Protein AF-A0A7X9EDV8-F1 (afdb_monomer_lite)

Sequence (113 aa):
MTFDELKSECIKRKLAFSDDVDIEQLIMLLKDDDNKPPDWGKIYSRVLYHTGMHYEEIARRTIPQIMAILDGAGENISIKLGLPTGDSQSPTTANEPPKVSQFAAMANMFSGI

Structure (mmCIF, N/CA/C/O backbone):
data_AF-A0A7X9EDV8-F1
#
_entry.id   AF-A0A7X9EDV8-F1
#
loop_
_atom_site.group_PDB
_atom_site.id
_atom_site.type_symbol
_atom_site.label_atom_id
_atom_site.label_alt_id
_atom_site.label_comp_id
_atom_site.label_asym_id
_atom_site.label_entity_id
_atom_site.label_seq_id
_atom_site.pdbx_PDB_ins_code
_atom_site.Cartn_x
_atom_site.Cartn_y
_atom_site.Cartn_z
_atom_site.occupancy
_atom_site.B_iso_or_equiv
_atom_site.auth_seq_id
_atom_site.auth_comp_id
_atom_site.auth_asym_id
_atom_site.auth_atom_id
_atom_site.pdbx_PDB_model_num
ATOM 1 N N . MET A 1 1 ? 8.501 11.091 -18.632 1.00 70.81 1 MET A N 1
ATOM 2 C CA . MET A 1 1 ? 9.343 10.014 -18.096 1.00 70.81 1 MET A CA 1
ATOM 3 C C . MET A 1 1 ? 10.162 9.466 -19.251 1.00 70.81 1 MET A C 1
ATOM 5 O O . MET A 1 1 ? 9.565 9.132 -20.268 1.00 70.81 1 MET A O 1
ATOM 9 N N . THR A 1 2 ? 11.486 9.479 -19.167 1.00 90.44 2 THR A N 1
ATOM 10 C CA . THR A 1 2 ? 12.376 8.893 -20.182 1.00 90.44 2 THR A CA 1
ATOM 11 C C . THR A 1 2 ? 12.482 7.375 -19.995 1.00 90.44 2 THR A C 1
ATOM 13 O O . THR A 1 2 ? 12.054 6.833 -18.975 1.00 90.44 2 THR A O 1
ATOM 16 N N . PHE A 1 3 ? 13.050 6.665 -20.973 1.00 90.50 3 PHE A N 1
ATOM 17 C CA . PHE A 1 3 ? 13.278 5.218 -20.868 1.00 90.50 3 PHE A CA 1
ATOM 18 C C . PHE A 1 3 ? 14.169 4.850 -19.669 1.00 90.50 3 PHE A C 1
ATOM 20 O O . PHE A 1 3 ? 13.867 3.907 -18.938 1.00 90.50 3 PHE A O 1
ATOM 27 N N . ASP A 1 4 ? 15.212 5.642 -19.410 1.00 92.00 4 ASP A N 1
ATOM 28 C CA . ASP A 1 4 ? 16.115 5.429 -18.273 1.00 92.00 4 ASP A CA 1
ATOM 29 C C . ASP A 1 4 ? 15.426 5.688 -16.926 1.00 92.00 4 ASP A C 1
ATOM 31 O O . ASP A 1 4 ? 15.662 4.966 -15.953 1.00 92.00 4 ASP A O 1
ATOM 35 N N . GLU A 1 5 ? 14.526 6.675 -16.865 1.00 93.44 5 GLU A N 1
ATOM 36 C CA . GLU A 1 5 ? 13.698 6.930 -15.682 1.00 93.44 5 GLU A CA 1
ATOM 37 C C . GLU A 1 5 ? 12.743 5.759 -15.403 1.00 93.44 5 GLU A C 1
ATOM 39 O O . GLU A 1 5 ? 12.613 5.340 -14.253 1.00 93.44 5 GLU A O 1
ATOM 44 N N . LEU A 1 6 ? 12.131 5.175 -16.441 1.00 92.38 6 LEU A N 1
ATOM 45 C CA . LEU A 1 6 ? 11.252 4.006 -16.307 1.00 92.38 6 LEU A CA 1
ATOM 46 C C . LEU A 1 6 ? 12.009 2.771 -15.799 1.00 92.38 6 LEU A C 1
ATOM 48 O O . LEU A 1 6 ? 11.537 2.095 -14.881 1.00 92.38 6 LEU A O 1
ATOM 52 N N . LYS A 1 7 ? 13.204 2.496 -16.340 1.00 92.94 7 LYS A N 1
ATOM 53 C CA . LYS A 1 7 ? 14.070 1.411 -15.847 1.00 92.94 7 LYS A CA 1
ATOM 54 C C . LYS A 1 7 ? 14.481 1.633 -14.395 1.00 92.94 7 LYS A C 1
ATOM 56 O O . LYS A 1 7 ? 14.393 0.713 -13.583 1.00 92.94 7 LYS A O 1
ATOM 61 N N . SER A 1 8 ? 14.889 2.856 -14.058 1.00 93.50 8 SER A N 1
ATOM 62 C CA . SER A 1 8 ? 15.283 3.222 -12.693 1.00 93.50 8 SER A CA 1
ATOM 63 C C . SER A 1 8 ? 14.143 3.000 -11.696 1.00 93.50 8 SER A C 1
ATOM 65 O O . SER A 1 8 ? 14.362 2.451 -10.615 1.00 93.50 8 SER A O 1
ATOM 67 N N . GLU A 1 9 ? 12.915 3.360 -12.072 1.00 92.19 9 GLU A N 1
ATOM 68 C CA . GLU A 1 9 ? 11.734 3.160 -11.233 1.00 92.19 9 GLU A CA 1
ATOM 69 C C . GLU A 1 9 ? 11.385 1.668 -11.072 1.00 92.19 9 GLU A C 1
ATOM 71 O O . GLU A 1 9 ? 11.100 1.224 -9.957 1.00 92.19 9 GLU A O 1
ATOM 76 N N . CYS A 1 10 ? 11.505 0.859 -12.133 1.00 92.12 10 CYS A N 1
ATOM 77 C CA . CYS A 1 10 ? 11.341 -0.598 -12.046 1.00 92.12 10 CYS A CA 1
ATOM 78 C C . CYS A 1 10 ? 12.365 -1.238 -11.093 1.00 92.12 10 CYS A C 1
ATOM 80 O O . CYS A 1 10 ? 11.999 -2.048 -10.240 1.00 92.12 10 CYS A O 1
ATOM 82 N N . ILE A 1 11 ? 13.638 -0.832 -11.178 1.00 93.69 11 ILE A N 1
ATOM 83 C CA . ILE A 1 11 ? 14.713 -1.320 -10.298 1.00 93.69 11 ILE A CA 1
ATOM 84 C C . ILE A 1 11 ? 14.437 -0.942 -8.840 1.00 93.69 11 ILE A C 1
ATOM 86 O O . ILE A 1 11 ? 14.533 -1.788 -7.950 1.00 93.69 11 ILE A O 1
ATOM 90 N N . LYS A 1 12 ? 14.042 0.311 -8.582 1.00 93.38 12 LYS A N 1
ATOM 91 C CA . LYS A 1 12 ? 13.696 0.798 -7.237 1.00 93.38 12 LYS A CA 1
ATOM 92 C C . LYS A 1 12 ? 12.578 -0.032 -6.597 1.00 93.38 12 LYS A C 1
ATOM 94 O O . LYS A 1 12 ? 12.625 -0.309 -5.399 1.00 93.38 12 LYS A O 1
ATOM 99 N N . ARG A 1 13 ? 11.606 -0.465 -7.403 1.00 89.50 13 ARG A N 1
ATOM 100 C CA . ARG A 1 13 ? 10.480 -1.320 -6.996 1.00 89.50 13 ARG A CA 1
ATOM 101 C C . ARG A 1 13 ? 10.796 -2.821 -7.038 1.00 89.50 13 ARG A C 1
ATOM 103 O O . ARG A 1 13 ? 9.935 -3.629 -6.706 1.00 89.50 13 ARG A O 1
ATOM 110 N N . LYS A 1 14 ? 12.037 -3.197 -7.379 1.00 92.81 14 LYS A N 1
ATOM 111 C CA . LYS A 1 14 ? 12.520 -4.586 -7.499 1.00 92.81 14 LYS A CA 1
ATOM 112 C C . LYS A 1 14 ? 11.706 -5.419 -8.493 1.00 92.81 14 LYS A C 1
ATOM 114 O O . LYS A 1 14 ? 11.444 -6.598 -8.262 1.00 92.81 14 LYS A O 1
ATOM 119 N N . LEU A 1 15 ? 11.296 -4.794 -9.589 1.00 92.38 15 LEU A N 1
ATOM 120 C CA . LEU A 1 15 ? 10.548 -5.440 -10.653 1.00 92.38 15 LEU A CA 1
ATOM 121 C C . LEU A 1 15 ? 11.501 -6.054 -11.680 1.00 92.38 15 LEU A C 1
ATOM 123 O O . LEU A 1 15 ? 12.443 -5.402 -12.125 1.00 92.38 15 LEU A O 1
ATOM 127 N N . ALA A 1 16 ? 11.252 -7.311 -12.046 1.00 92.44 16 ALA A N 1
ATOM 128 C CA . ALA A 1 16 ? 12.035 -8.014 -13.054 1.00 92.44 16 ALA A CA 1
ATOM 129 C C . ALA A 1 16 ? 11.540 -7.661 -14.463 1.00 92.44 16 ALA A C 1
ATOM 131 O O . ALA A 1 16 ? 10.341 -7.709 -14.725 1.00 92.44 16 ALA A O 1
ATOM 132 N N . PHE A 1 17 ? 12.467 -7.348 -15.362 1.00 91.38 17 PHE A N 1
ATOM 133 C CA . PHE A 1 17 ? 12.221 -7.104 -16.783 1.00 91.38 17 PHE A CA 1
ATOM 134 C C . PHE A 1 17 ? 13.395 -7.658 -17.600 1.00 91.38 17 PHE A C 1
ATOM 136 O O . PHE A 1 17 ? 14.481 -7.860 -17.055 1.00 91.38 17 PHE A O 1
ATOM 143 N N . SER A 1 18 ? 13.172 -7.950 -18.880 1.00 89.06 18 SER A N 1
ATOM 144 C CA . SER A 1 18 ? 14.208 -8.469 -19.778 1.00 89.06 18 SER A CA 1
ATOM 145 C C . SER A 1 18 ? 15.087 -7.350 -20.350 1.00 89.06 18 SER A C 1
ATOM 147 O O . SER A 1 18 ? 14.706 -6.179 -20.355 1.00 89.06 18 SER A O 1
ATOM 149 N N . ASP A 1 19 ? 16.278 -7.692 -20.843 1.00 83.50 19 ASP A N 1
ATOM 150 C CA . ASP A 1 19 ? 17.216 -6.701 -21.393 1.00 83.50 19 ASP A CA 1
ATOM 151 C C . ASP A 1 19 ? 16.704 -6.033 -22.685 1.00 83.50 19 ASP A C 1
ATOM 153 O O . ASP A 1 19 ? 17.065 -4.891 -22.978 1.00 83.50 19 ASP A O 1
ATOM 157 N N . ASP A 1 20 ? 15.828 -6.720 -23.423 1.00 88.94 20 ASP A N 1
ATOM 158 C CA . ASP A 1 20 ? 15.179 -6.290 -24.666 1.00 88.94 20 ASP A CA 1
ATOM 159 C C . ASP A 1 20 ? 13.825 -5.584 -24.457 1.00 88.94 20 ASP A C 1
ATOM 161 O O . ASP A 1 20 ? 13.105 -5.339 -25.424 1.00 88.94 20 ASP A O 1
ATOM 165 N N . VAL A 1 21 ? 13.487 -5.231 -23.211 1.00 90.38 21 VAL A N 1
ATOM 166 C CA . VAL A 1 21 ? 12.222 -4.569 -22.865 1.00 90.38 21 VAL A CA 1
ATOM 167 C C . VAL A 1 21 ? 12.069 -3.206 -23.552 1.00 90.38 21 VAL A C 1
ATOM 169 O O . VAL A 1 21 ? 12.987 -2.377 -23.549 1.00 90.38 21 VAL A O 1
ATOM 172 N N . ASP A 1 22 ? 10.881 -2.944 -24.097 1.00 92.88 22 ASP A N 1
ATOM 173 C CA . ASP A 1 22 ? 10.527 -1.648 -24.677 1.00 92.88 22 ASP A CA 1
ATOM 174 C C . ASP A 1 22 ? 9.865 -0.693 -23.656 1.00 92.88 22 ASP A C 1
ATOM 176 O O . ASP A 1 22 ? 9.599 -1.031 -22.499 1.00 92.88 22 ASP A O 1
ATOM 180 N N . ILE A 1 23 ? 9.629 0.556 -24.072 1.00 92.00 23 ILE A N 1
ATOM 181 C CA . ILE A 1 23 ? 9.010 1.585 -23.219 1.00 92.00 23 ILE A CA 1
ATOM 182 C C . ILE A 1 23 ? 7.590 1.182 -22.789 1.00 92.00 23 ILE A C 1
ATOM 184 O O . ILE A 1 23 ? 7.208 1.430 -21.644 1.00 92.00 23 ILE A O 1
ATOM 188 N N . GLU A 1 24 ? 6.798 0.591 -23.685 1.00 93.06 24 GLU A N 1
ATOM 189 C CA . GLU A 1 24 ? 5.397 0.257 -23.411 1.00 93.06 24 GLU A CA 1
ATOM 190 C C . GLU A 1 24 ? 5.288 -0.867 -22.383 1.00 93.06 24 GLU A C 1
ATOM 192 O O . GLU A 1 24 ? 4.488 -0.774 -21.451 1.00 93.06 24 GLU A O 1
ATOM 197 N N . GLN A 1 25 ? 6.149 -1.876 -22.492 1.00 92.56 25 GLN A N 1
ATOM 198 C CA . GLN A 1 25 ? 6.264 -2.976 -21.546 1.00 92.56 25 GLN A CA 1
ATOM 199 C C . GLN A 1 25 ? 6.687 -2.484 -20.161 1.00 92.56 25 GLN A C 1
ATOM 201 O O . GLN A 1 25 ? 6.089 -2.895 -19.169 1.00 92.56 25 GLN A O 1
ATOM 206 N N . LEU A 1 26 ? 7.647 -1.555 -20.068 1.00 92.00 26 LEU A N 1
ATOM 207 C CA . LEU A 1 26 ? 8.017 -0.942 -18.785 1.00 92.00 26 LEU A CA 1
ATOM 208 C C . LEU A 1 26 ? 6.846 -0.172 -18.159 1.00 92.00 26 LEU A C 1
ATOM 210 O O . LEU A 1 26 ? 6.610 -0.271 -16.955 1.00 92.00 26 LEU A O 1
ATOM 214 N N . ILE A 1 27 ? 6.088 0.578 -18.966 1.00 93.12 27 ILE A N 1
ATOM 215 C CA . ILE A 1 27 ? 4.903 1.305 -18.491 1.00 93.12 27 ILE A CA 1
ATOM 216 C C . ILE A 1 27 ? 3.822 0.332 -18.018 1.00 93.12 27 ILE A C 1
ATOM 218 O O . ILE A 1 27 ? 3.234 0.556 -16.960 1.00 93.12 27 ILE A O 1
ATOM 222 N N . MET A 1 28 ? 3.545 -0.730 -18.778 1.00 93.00 28 MET A N 1
ATOM 223 C CA . MET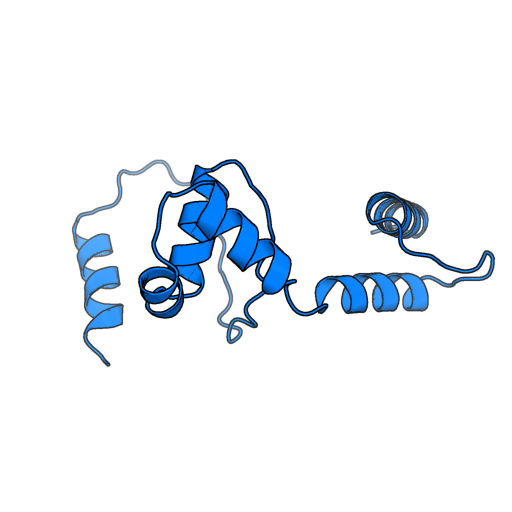 A 1 28 ? 2.594 -1.768 -18.373 1.00 93.00 28 MET A CA 1
ATOM 224 C C . MET A 1 28 ? 3.019 -2.411 -17.061 1.00 93.00 28 MET A C 1
ATOM 226 O O . MET A 1 28 ? 2.212 -2.526 -16.149 1.00 93.00 28 MET A O 1
ATOM 230 N N . LEU A 1 29 ? 4.298 -2.737 -16.925 1.00 93.44 29 LEU A N 1
ATOM 231 C CA . LEU A 1 29 ? 4.818 -3.410 -15.750 1.00 93.44 29 LEU A CA 1
ATOM 232 C C . LEU A 1 29 ? 4.728 -2.534 -14.487 1.00 93.44 29 LEU A C 1
ATOM 234 O O . LEU A 1 29 ? 4.350 -3.019 -13.419 1.00 93.44 29 LEU A O 1
ATOM 238 N N . LEU A 1 30 ? 4.997 -1.231 -14.610 1.00 91.44 30 LEU A N 1
ATOM 239 C CA . LEU A 1 30 ? 4.784 -0.266 -13.527 1.00 91.44 30 LEU A CA 1
ATOM 240 C C . LEU A 1 30 ? 3.301 -0.077 -13.200 1.00 91.44 30 LEU A C 1
ATOM 242 O O . LEU A 1 30 ? 2.952 0.012 -12.026 1.00 91.44 30 LEU A O 1
ATOM 246 N N . LYS A 1 31 ? 2.425 -0.043 -14.211 1.00 91.12 31 LYS A N 1
ATOM 247 C CA . LYS A 1 31 ? 0.971 0.029 -14.008 1.00 91.12 31 LYS A CA 1
ATOM 248 C C . LYS A 1 31 ? 0.433 -1.212 -13.307 1.00 91.12 31 LYS A C 1
ATOM 250 O O . LYS A 1 31 ? -0.405 -1.086 -12.422 1.00 91.12 31 LYS A O 1
ATOM 255 N N . ASP A 1 32 ? 0.902 -2.392 -13.685 1.00 90.88 32 ASP A N 1
ATOM 256 C CA . ASP A 1 32 ? 0.486 -3.649 -13.073 1.00 90.88 32 ASP A CA 1
ATOM 257 C C . ASP A 1 32 ? 0.944 -3.717 -11.620 1.00 90.88 32 ASP A C 1
ATOM 259 O O . ASP A 1 32 ? 0.156 -4.072 -10.747 1.00 90.88 32 ASP A O 1
ATOM 263 N N . ASP A 1 33 ? 2.183 -3.304 -11.337 1.00 88.38 33 ASP A N 1
ATOM 264 C CA . ASP A 1 33 ? 2.669 -3.142 -9.967 1.00 88.38 33 ASP A CA 1
ATOM 265 C C . ASP A 1 33 ? 1.834 -2.128 -9.182 1.00 88.38 33 ASP A C 1
ATOM 267 O O . ASP A 1 33 ? 1.420 -2.393 -8.053 1.00 88.38 33 ASP A O 1
ATOM 271 N N . ASP A 1 34 ? 1.504 -1.005 -9.815 1.00 85.69 34 ASP A N 1
ATOM 272 C CA . ASP A 1 34 ? 0.648 0.011 -9.237 1.00 85.69 34 ASP A CA 1
ATOM 273 C C . ASP A 1 34 ? -0.774 -0.492 -8.967 1.00 85.69 34 ASP A C 1
ATOM 275 O O . ASP A 1 34 ? -1.406 0.013 -8.046 1.00 85.69 34 ASP A O 1
ATOM 279 N N . ASN A 1 35 ? -1.279 -1.460 -9.721 1.00 85.81 35 ASN A N 1
ATOM 280 C CA . ASN A 1 35 ? -2.626 -2.002 -9.559 1.00 85.81 35 ASN A CA 1
ATOM 281 C C . ASN A 1 35 ? -2.667 -3.270 -8.701 1.00 85.81 35 ASN A C 1
ATOM 283 O O . ASN A 1 35 ? -3.744 -3.850 -8.528 1.00 85.81 35 ASN A O 1
ATOM 287 N N . LYS A 1 36 ? -1.530 -3.709 -8.143 1.00 85.56 36 LYS A N 1
ATOM 288 C CA . LYS A 1 36 ? -1.518 -4.850 -7.227 1.00 85.56 36 LYS A CA 1
ATOM 289 C C . LYS A 1 36 ? -2.458 -4.579 -6.052 1.00 85.56 36 LYS A C 1
ATOM 291 O O . LYS A 1 36 ? -2.424 -3.488 -5.471 1.00 85.56 36 LYS A O 1
ATOM 296 N N . PRO A 1 37 ? -3.285 -5.568 -5.671 1.00 82.75 37 PRO A N 1
ATOM 297 C CA . PRO A 1 37 ? -4.110 -5.427 -4.490 1.00 82.75 37 PRO A CA 1
ATOM 298 C C . PRO A 1 37 ? -3.205 -5.202 -3.269 1.00 82.75 37 PRO A C 1
ATOM 300 O O . PRO A 1 37 ? -2.124 -5.796 -3.188 1.00 82.75 37 PRO A O 1
ATOM 303 N N . PRO A 1 38 ? -3.633 -4.371 -2.305 1.00 83.38 38 PRO A N 1
ATOM 304 C CA . PRO A 1 38 ? -2.908 -4.211 -1.057 1.00 83.38 38 PRO A CA 1
ATOM 305 C C . PRO A 1 38 ? -2.715 -5.560 -0.364 1.00 83.38 38 PRO A C 1
ATOM 307 O O . PRO A 1 38 ? -3.624 -6.393 -0.328 1.00 83.38 38 PRO A O 1
ATOM 310 N N . ASP A 1 39 ? -1.543 -5.761 0.233 1.00 86.75 39 ASP A N 1
ATOM 311 C CA . ASP A 1 39 ? -1.297 -6.923 1.082 1.00 86.75 39 ASP A CA 1
ATOM 312 C C . ASP A 1 39 ? -2.044 -6.749 2.412 1.00 86.75 39 ASP A C 1
ATOM 314 O O . ASP A 1 39 ? -1.524 -6.210 3.395 1.00 86.75 39 ASP A O 1
ATOM 318 N N . TRP A 1 40 ? -3.304 -7.188 2.424 1.00 85.25 40 TRP A N 1
ATOM 319 C CA . TRP A 1 40 ? -4.180 -7.108 3.589 1.00 85.25 40 TRP A CA 1
ATOM 320 C C . TRP A 1 40 ? -3.638 -7.877 4.794 1.00 85.25 40 TRP A C 1
ATOM 322 O O . TRP A 1 40 ? -3.865 -7.446 5.921 1.00 85.25 40 TRP A O 1
ATOM 332 N N . GLY A 1 41 ? -2.881 -8.960 4.585 1.00 88.12 41 GLY A N 1
ATOM 333 C CA . GLY A 1 41 ? -2.250 -9.707 5.673 1.00 88.12 41 GLY A CA 1
ATOM 334 C C . GLY A 1 41 ? -1.168 -8.883 6.371 1.00 88.12 41 GLY A C 1
ATOM 335 O O . GLY A 1 41 ? -1.136 -8.801 7.604 1.00 88.12 41 GLY A O 1
ATOM 336 N N . LYS A 1 42 ? -0.326 -8.200 5.586 1.00 88.00 42 LYS A N 1
ATOM 337 C CA . LYS A 1 42 ? 0.691 -7.275 6.102 1.00 88.00 42 LYS A CA 1
ATOM 338 C C . LYS A 1 42 ? 0.062 -6.073 6.801 1.00 88.00 42 LYS A C 1
ATOM 340 O O . LYS A 1 42 ? 0.485 -5.732 7.904 1.00 88.00 42 LYS A O 1
ATOM 345 N N . ILE A 1 43 ? -0.951 -5.458 6.188 1.00 88.06 43 ILE A N 1
ATOM 346 C CA . ILE A 1 43 ? -1.685 -4.314 6.754 1.00 88.06 43 ILE A CA 1
ATOM 347 C C . ILE A 1 43 ? -2.296 -4.694 8.101 1.00 88.06 43 ILE A C 1
ATOM 349 O O . ILE A 1 43 ? -2.044 -4.033 9.105 1.00 88.06 43 ILE A O 1
ATOM 353 N N . TYR A 1 44 ? -3.047 -5.793 8.132 1.00 89.62 44 TYR A N 1
ATOM 354 C CA . TYR A 1 44 ? -3.708 -6.286 9.332 1.00 89.62 44 TYR A CA 1
ATOM 355 C C . TYR A 1 44 ? -2.709 -6.567 10.459 1.00 89.62 44 TYR A C 1
ATOM 357 O O . TYR A 1 44 ? -2.879 -6.074 11.573 1.00 89.62 44 TYR A O 1
ATOM 365 N N . SER A 1 45 ? -1.618 -7.280 10.157 1.00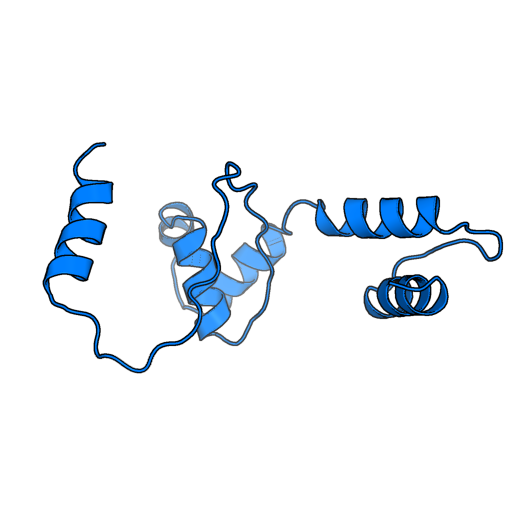 88.44 45 SER A N 1
ATOM 366 C CA . SER A 1 45 ? -0.565 -7.577 11.137 1.00 88.44 45 SER A CA 1
ATOM 367 C C . SER A 1 45 ? 0.084 -6.303 11.682 1.00 88.44 45 SER A C 1
ATOM 369 O O . SER A 1 45 ? 0.397 -6.224 12.870 1.00 88.44 45 SER A O 1
ATOM 371 N N . ARG A 1 46 ? 0.263 -5.282 10.834 1.00 87.12 46 ARG A N 1
ATOM 372 C CA . ARG A 1 46 ? 0.845 -4.000 11.239 1.00 87.12 46 ARG A CA 1
ATOM 373 C C . ARG A 1 46 ? -0.085 -3.229 12.170 1.00 87.12 46 ARG A C 1
ATOM 375 O O . ARG A 1 46 ? 0.369 -2.764 13.211 1.00 87.12 46 ARG A O 1
ATOM 382 N N . VAL A 1 47 ? -1.368 -3.126 11.827 1.00 89.00 47 VAL A N 1
ATOM 383 C CA . VAL A 1 47 ? -2.364 -2.466 12.683 1.00 89.00 47 VAL A CA 1
ATOM 384 C C . VAL A 1 47 ? -2.427 -3.170 14.035 1.00 89.00 47 VAL A C 1
ATOM 386 O O . VAL A 1 47 ? -2.293 -2.513 15.065 1.00 89.00 47 VAL A O 1
ATOM 389 N N . LEU A 1 48 ? -2.528 -4.500 14.040 1.00 88.56 48 LEU A N 1
ATOM 390 C CA . LEU A 1 48 ? -2.590 -5.296 15.265 1.00 88.56 48 LEU A CA 1
ATOM 391 C C . LEU A 1 48 ? -1.363 -5.071 16.166 1.00 88.56 48 LEU A C 1
ATOM 393 O O . LEU A 1 48 ? -1.509 -4.846 17.363 1.00 88.56 48 LEU A O 1
ATOM 397 N N . TYR A 1 49 ? -0.155 -5.089 15.593 1.00 84.56 49 TYR A N 1
ATOM 398 C CA . TYR A 1 49 ? 1.085 -4.973 16.364 1.00 84.56 49 TYR A CA 1
ATOM 399 C C . TYR A 1 49 ? 1.343 -3.554 16.896 1.00 84.56 49 TYR A C 1
ATOM 401 O O . TYR A 1 49 ? 1.830 -3.402 18.013 1.00 84.56 49 TYR A O 1
ATOM 409 N N . HIS A 1 50 ? 1.054 -2.511 16.109 1.00 81.69 50 HIS A N 1
ATOM 410 C CA . HIS A 1 50 ? 1.496 -1.139 16.421 1.00 81.69 50 HIS A CA 1
ATOM 411 C C . HIS A 1 50 ? 0.460 -0.285 17.146 1.00 81.69 50 HIS A C 1
ATOM 413 O O . HIS A 1 50 ? 0.818 0.749 17.701 1.00 81.69 50 HIS A O 1
ATOM 419 N N . THR A 1 51 ? -0.810 -0.691 17.158 1.00 81.31 5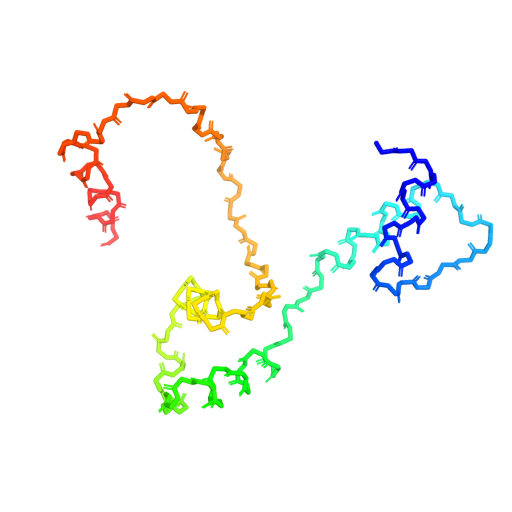1 THR A N 1
ATOM 420 C CA . THR A 1 51 ? -1.894 0.155 17.691 1.00 81.31 51 THR A CA 1
ATOM 421 C C . THR A 1 51 ? -2.530 -0.372 18.970 1.00 81.31 51 THR 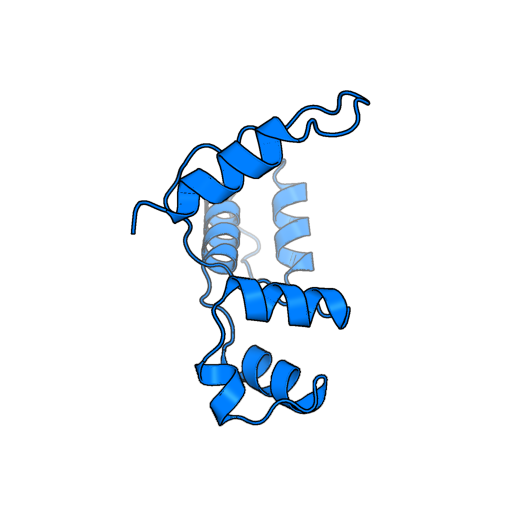A C 1
ATOM 423 O O . THR A 1 51 ? -3.271 0.363 19.617 1.00 81.31 51 THR A O 1
ATOM 426 N N . GLY A 1 52 ? -2.285 -1.639 19.327 1.00 81.38 52 GLY A N 1
ATOM 427 C CA . GLY A 1 52 ? -2.987 -2.307 20.427 1.00 81.38 52 GLY A CA 1
ATOM 428 C C . GLY A 1 52 ? -4.489 -2.511 20.178 1.00 81.38 52 GLY A C 1
ATOM 429 O O . GLY A 1 52 ? -5.204 -2.890 21.100 1.00 81.38 52 GLY A O 1
ATOM 430 N N . MET A 1 53 ? -4.968 -2.256 18.956 1.00 86.50 53 MET A N 1
ATOM 431 C CA . MET A 1 53 ? -6.358 -2.454 18.554 1.00 86.50 53 MET A CA 1
ATOM 432 C C . MET A 1 53 ? -6.703 -3.945 18.521 1.00 86.50 53 MET A C 1
ATOM 434 O O . MET A 1 53 ? -5.938 -4.753 17.992 1.00 86.50 53 MET A O 1
ATOM 438 N N . HIS A 1 54 ? -7.875 -4.311 19.038 1.00 87.94 54 HIS A N 1
ATOM 439 C CA . HIS A 1 54 ? -8.364 -5.685 18.958 1.00 87.94 54 HIS A CA 1
ATOM 440 C C . HIS A 1 54 ? -8.786 -6.038 17.527 1.00 87.94 54 HIS A C 1
ATOM 442 O O . HIS A 1 54 ? -9.221 -5.178 16.758 1.00 87.94 54 HIS A O 1
ATOM 448 N N . TYR A 1 55 ? -8.694 -7.315 17.149 1.00 87.44 55 TYR A N 1
ATOM 449 C CA . TYR A 1 55 ? -8.971 -7.723 15.770 1.00 87.44 55 TYR A CA 1
ATOM 450 C C . TYR A 1 55 ? -10.408 -7.417 15.324 1.00 87.44 55 TYR A C 1
ATOM 452 O O . TYR A 1 55 ? -10.642 -7.081 14.162 1.00 87.44 55 TYR A O 1
ATOM 460 N N . GLU A 1 56 ? -11.370 -7.463 16.245 1.00 89.50 56 GLU A N 1
ATOM 461 C CA . GLU A 1 56 ? -12.764 -7.104 15.991 1.00 89.50 56 GLU A CA 1
ATOM 462 C C . GLU A 1 56 ? -12.944 -5.613 15.700 1.00 89.50 56 GLU A C 1
ATOM 464 O O . GLU A 1 56 ? -13.859 -5.226 14.972 1.00 89.50 56 GLU A O 1
ATOM 469 N N . GLU A 1 57 ? -12.091 -4.763 16.267 1.00 89.44 57 GLU A N 1
ATOM 470 C CA . GLU A 1 57 ? -12.136 -3.322 16.046 1.00 89.44 57 GLU A CA 1
ATOM 471 C C . GLU A 1 57 ? -11.566 -2.954 14.678 1.00 89.44 57 GLU A C 1
ATOM 473 O O . GLU A 1 57 ? -12.103 -2.054 14.033 1.00 89.44 57 GLU A O 1
ATOM 478 N N . ILE A 1 58 ? -10.546 -3.679 14.203 1.00 89.19 58 ILE A N 1
ATOM 479 C CA . ILE A 1 58 ? -9.940 -3.472 12.877 1.00 89.19 58 ILE A CA 1
ATOM 480 C C . ILE A 1 58 ? -10.991 -3.665 11.781 1.00 89.19 58 ILE A C 1
ATOM 482 O O . ILE A 1 58 ? -11.120 -2.825 10.893 1.00 89.19 58 ILE A O 1
ATOM 486 N N . ALA A 1 59 ? -11.801 -4.724 11.881 1.00 86.75 59 ALA A N 1
ATOM 487 C CA . ALA A 1 59 ? -12.858 -5.021 10.912 1.00 86.75 59 ALA A CA 1
ATOM 488 C C . ALA A 1 59 ? -13.970 -3.954 10.858 1.00 86.75 59 ALA A C 1
ATOM 490 O O . ALA A 1 59 ? -14.709 -3.880 9.879 1.00 86.75 59 ALA A O 1
ATOM 491 N N . ARG A 1 60 ? -14.097 -3.121 11.899 1.00 90.69 60 ARG A N 1
ATOM 492 C CA . ARG A 1 60 ? -15.065 -2.013 11.957 1.00 90.69 60 ARG A CA 1
ATOM 493 C C . ARG A 1 60 ? -14.510 -0.702 11.398 1.00 90.69 60 ARG A C 1
ATOM 495 O O . ARG A 1 60 ? -15.253 0.276 11.328 1.00 90.69 60 ARG A O 1
ATOM 502 N N . ARG A 1 61 ? -13.222 -0.643 11.040 1.00 88.94 61 ARG A N 1
ATOM 503 C CA . ARG A 1 61 ? -12.598 0.560 10.479 1.00 88.94 61 ARG A CA 1
ATOM 504 C C . ARG A 1 61 ? -12.775 0.627 8.973 1.00 88.94 61 ARG A C 1
ATOM 506 O O . ARG A 1 61 ? -12.709 -0.373 8.267 1.00 88.94 61 ARG A O 1
ATOM 513 N N . THR A 1 62 ? -12.960 1.844 8.478 1.00 90.06 62 THR A N 1
ATOM 514 C CA . THR A 1 62 ? -12.929 2.110 7.041 1.00 90.06 62 THR A CA 1
ATOM 515 C C . THR A 1 62 ? -11.487 2.164 6.542 1.00 90.06 62 THR A C 1
ATOM 517 O O . THR A 1 62 ? -10.554 2.426 7.303 1.00 90.06 62 THR A O 1
ATOM 520 N N . ILE A 1 63 ? -11.290 1.966 5.238 1.00 87.81 63 ILE A N 1
ATOM 521 C CA . ILE A 1 63 ? -9.958 2.035 4.621 1.00 87.81 63 ILE A CA 1
ATOM 522 C C . ILE A 1 63 ? -9.252 3.378 4.894 1.00 87.81 63 ILE A C 1
ATOM 524 O O . ILE A 1 63 ? -8.099 3.339 5.324 1.00 87.81 63 ILE A O 1
ATOM 528 N N . PRO A 1 64 ? -9.911 4.549 4.766 1.00 88.25 64 PRO A N 1
ATOM 529 C CA . PRO A 1 64 ? -9.293 5.824 5.137 1.00 88.25 64 PRO A CA 1
ATOM 530 C C . PRO A 1 64 ? -8.838 5.898 6.602 1.00 88.25 64 PRO A C 1
ATOM 532 O O . PRO A 1 64 ? -7.801 6.485 6.899 1.00 88.25 64 PRO A O 1
ATOM 535 N N . GLN A 1 65 ? -9.578 5.282 7.531 1.00 89.31 65 GLN A N 1
ATOM 536 C CA . GLN A 1 65 ? -9.182 5.240 8.943 1.00 89.31 65 GLN A CA 1
ATOM 537 C C . GLN A 1 65 ? -7.945 4.363 9.154 1.00 89.31 65 GLN A C 1
ATOM 539 O O . GLN A 1 65 ? -7.059 4.733 9.920 1.00 89.31 65 GLN A O 1
ATOM 544 N N . ILE A 1 66 ? -7.869 3.222 8.462 1.00 88.69 66 ILE A N 1
ATOM 545 C CA . ILE A 1 66 ? -6.699 2.338 8.505 1.00 88.69 66 ILE A CA 1
ATOM 546 C C . ILE A 1 66 ? -5.465 3.054 7.938 1.00 88.69 66 ILE A C 1
ATOM 548 O O . ILE A 1 66 ? -4.397 2.972 8.536 1.00 88.69 66 ILE A O 1
ATOM 552 N N . MET A 1 67 ? -5.605 3.803 6.841 1.00 85.00 67 MET A N 1
ATOM 553 C CA . MET A 1 67 ? -4.509 4.606 6.282 1.00 85.00 67 MET A CA 1
ATOM 554 C C . MET A 1 67 ? -3.989 5.646 7.276 1.00 85.00 67 MET A C 1
ATOM 556 O O . MET A 1 67 ? -2.792 5.698 7.521 1.00 85.00 67 MET A O 1
ATOM 560 N N . ALA A 1 68 ? -4.880 6.420 7.905 1.00 84.81 68 ALA A N 1
ATOM 561 C CA . ALA A 1 68 ? -4.481 7.447 8.870 1.00 84.81 68 ALA A CA 1
ATOM 562 C C . ALA A 1 68 ? -3.719 6.862 10.074 1.00 84.81 68 ALA A C 1
ATOM 564 O O . ALA A 1 68 ? -2.779 7.470 10.583 1.00 84.81 68 ALA A O 1
ATOM 565 N N . ILE A 1 69 ? -4.112 5.664 10.514 1.00 85.50 69 ILE A N 1
ATOM 566 C CA . ILE A 1 69 ? -3.421 4.911 11.565 1.00 85.50 69 ILE A CA 1
ATOM 567 C C . ILE A 1 69 ? -2.005 4.517 11.126 1.00 85.50 69 ILE A C 1
ATOM 569 O O . ILE A 1 69 ? -1.058 4.670 11.895 1.00 85.50 69 ILE A O 1
ATOM 573 N N . LEU A 1 70 ? -1.861 4.001 9.905 1.00 83.31 70 LEU A N 1
ATOM 574 C CA . LEU A 1 70 ? -0.573 3.570 9.363 1.00 83.31 70 LEU A CA 1
ATOM 575 C C . LEU A 1 70 ? 0.370 4.759 9.130 1.00 83.31 70 LEU A C 1
ATOM 577 O O . LEU A 1 70 ? 1.522 4.701 9.559 1.00 83.31 70 LEU A O 1
ATOM 581 N N . ASP A 1 71 ? -0.136 5.860 8.570 1.00 78.12 71 ASP A N 1
ATOM 582 C CA . ASP A 1 71 ? 0.618 7.105 8.384 1.00 78.12 71 ASP A CA 1
ATOM 583 C C . ASP A 1 71 ? 1.106 7.664 9.728 1.00 78.12 71 ASP A C 1
ATOM 585 O O . ASP A 1 71 ? 2.280 8.005 9.879 1.00 78.12 71 ASP A O 1
ATOM 589 N N . GLY A 1 72 ? 0.231 7.694 10.741 1.00 70.25 72 GLY A N 1
ATOM 590 C CA . GLY A 1 72 ? 0.580 8.126 12.097 1.00 70.25 72 GLY A CA 1
ATOM 591 C C . GLY A 1 72 ? 1.618 7.229 12.784 1.00 70.25 72 GLY A C 1
ATOM 592 O O . GLY A 1 72 ? 2.408 7.715 13.591 1.00 70.25 72 GLY A O 1
ATOM 593 N N . ALA A 1 73 ? 1.662 5.940 12.436 1.00 70.19 73 ALA A N 1
ATOM 594 C CA . ALA A 1 73 ? 2.670 4.990 12.907 1.00 70.19 73 ALA A CA 1
ATOM 595 C C . ALA A 1 73 ? 4.007 5.075 12.135 1.00 70.19 73 ALA A C 1
ATOM 597 O O . ALA A 1 73 ? 4.927 4.311 12.431 1.00 70.19 73 ALA A O 1
ATOM 598 N N . GLY A 1 74 ? 4.127 5.978 11.152 1.00 63.81 74 GLY A N 1
ATOM 599 C CA . GLY A 1 74 ? 5.302 6.099 10.282 1.00 63.81 74 GLY A CA 1
ATOM 600 C C . GLY A 1 74 ? 5.405 4.997 9.222 1.00 63.81 74 GLY A C 1
ATOM 601 O O . GLY A 1 74 ? 6.460 4.811 8.615 1.00 63.81 74 GLY A O 1
ATOM 602 N N . GLU A 1 75 ? 4.324 4.256 8.986 1.00 64.31 75 GLU A N 1
ATOM 603 C CA . GLU A 1 75 ? 4.291 3.081 8.123 1.00 64.31 75 GLU A CA 1
ATOM 604 C C . GLU A 1 75 ? 3.565 3.389 6.818 1.00 64.31 75 GLU A C 1
ATOM 606 O O . GLU A 1 75 ? 2.344 3.332 6.723 1.00 64.31 75 GLU A O 1
ATOM 611 N N . ASN A 1 76 ? 4.338 3.666 5.770 1.00 61.59 76 ASN A N 1
ATOM 612 C CA . ASN A 1 76 ? 3.813 3.976 4.443 1.00 61.59 76 ASN A CA 1
ATOM 613 C C . ASN A 1 76 ? 3.432 2.688 3.692 1.00 61.59 76 ASN A C 1
ATOM 615 O O . ASN A 1 76 ? 4.119 2.269 2.758 1.00 61.59 76 ASN A O 1
ATOM 619 N N . ILE A 1 77 ? 2.354 2.018 4.110 1.00 62.72 77 ILE A N 1
ATOM 620 C CA . ILE A 1 77 ? 1.751 0.937 3.320 1.00 62.72 77 ILE A CA 1
ATOM 621 C C . ILE A 1 77 ? 0.654 1.549 2.449 1.00 62.72 77 ILE A C 1
ATOM 623 O O . ILE A 1 77 ? -0.425 1.881 2.933 1.00 62.72 77 ILE A O 1
ATOM 627 N N . SER A 1 78 ? 0.920 1.691 1.150 1.00 62.44 78 SER A N 1
ATOM 628 C CA . SER A 1 78 ? -0.061 2.230 0.207 1.00 62.44 78 SER A CA 1
ATOM 629 C C . SER A 1 78 ? -1.239 1.268 0.041 1.00 62.44 78 SER A C 1
ATOM 631 O O . SER A 1 78 ? -1.131 0.239 -0.625 1.00 62.44 78 SER A O 1
ATOM 633 N N . ILE A 1 79 ? -2.387 1.612 0.621 1.00 66.56 79 ILE A N 1
ATOM 634 C CA . ILE A 1 79 ? -3.646 0.903 0.388 1.00 66.56 79 ILE A CA 1
ATOM 635 C C . ILE A 1 79 ? -4.312 1.554 -0.824 1.00 66.56 79 ILE A C 1
ATOM 637 O O . ILE A 1 79 ? -5.022 2.540 -0.697 1.00 66.56 79 ILE A O 1
ATOM 641 N N . LYS A 1 80 ? -4.068 1.069 -2.039 1.00 60.53 80 LYS A N 1
ATOM 642 C CA . LYS A 1 80 ? -4.765 1.626 -3.204 1.00 60.53 80 LYS A CA 1
ATOM 643 C C . LYS A 1 80 ? -6.221 1.177 -3.187 1.00 60.53 80 LYS A C 1
ATOM 645 O O . LYS A 1 80 ? -6.548 0.050 -3.545 1.00 60.53 80 LYS A O 1
ATOM 650 N N . LEU A 1 81 ? -7.095 2.066 -2.729 1.00 48.72 81 LEU A N 1
ATOM 651 C CA . LEU A 1 81 ? -8.523 1.957 -2.964 1.00 48.72 81 LEU A CA 1
ATOM 652 C C . LEU A 1 81 ? -8.780 2.596 -4.323 1.00 48.72 81 LEU A C 1
ATOM 654 O O . LEU A 1 81 ? -8.438 3.762 -4.508 1.00 48.72 81 LEU A O 1
ATOM 658 N N . GLY A 1 82 ? -9.329 1.838 -5.273 1.00 45.09 82 GLY A N 1
ATOM 659 C CA . GLY A 1 82 ? -9.820 2.406 -6.525 1.00 45.09 82 GLY A CA 1
ATOM 660 C C . GLY A 1 82 ? -10.829 3.502 -6.196 1.00 45.09 82 GLY A C 1
ATOM 661 O O . GLY A 1 82 ? -11.970 3.213 -5.847 1.00 45.09 82 GLY A O 1
ATOM 662 N N . LEU A 1 83 ? -10.377 4.754 -6.216 1.00 38.47 83 LEU A N 1
ATOM 663 C CA . LEU A 1 83 ? -11.238 5.911 -6.052 1.00 38.47 83 LEU A CA 1
ATOM 664 C C . LEU A 1 83 ? -12.110 6.000 -7.309 1.00 38.47 83 LEU A C 1
ATOM 666 O O . LEU A 1 83 ? -11.576 5.859 -8.414 1.00 38.47 83 LEU A O 1
ATOM 670 N N . PRO A 1 84 ? -13.426 6.253 -7.190 1.00 37.47 84 PRO A N 1
ATOM 671 C CA . PRO A 1 84 ? -14.171 6.759 -8.329 1.00 37.47 84 PRO A CA 1
ATOM 672 C C . PRO A 1 84 ? -13.480 8.056 -8.754 1.00 37.47 84 PRO A C 1
ATOM 674 O O . PRO A 1 84 ? -13.256 8.947 -7.935 1.00 37.47 84 PRO A O 1
ATOM 677 N N . THR A 1 85 ? -13.064 8.123 -10.012 1.00 38.09 85 THR A N 1
ATOM 678 C CA . THR A 1 85 ? -12.456 9.300 -10.626 1.00 38.09 85 THR A CA 1
ATOM 679 C C . THR A 1 85 ? -13.410 10.488 -10.519 1.00 38.09 85 THR A C 1
ATOM 681 O O . THR A 1 85 ? -14.305 10.665 -11.338 1.00 38.09 85 THR A O 1
ATOM 684 N N . GLY A 1 86 ? -13.220 11.303 -9.486 1.00 40.94 86 GLY A N 1
ATOM 685 C CA . GLY A 1 86 ? -13.588 12.709 -9.468 1.00 40.94 86 GLY A CA 1
ATOM 686 C C . GLY A 1 86 ? -12.285 13.488 -9.476 1.00 40.94 86 GLY A C 1
ATOM 687 O O . GLY A 1 86 ? -11.468 13.302 -8.576 1.00 40.94 86 GLY A O 1
ATOM 688 N N . ASP A 1 87 ? -12.065 14.279 -10.524 1.00 37.75 87 ASP A N 1
ATOM 689 C CA . ASP A 1 87 ? -10.867 15.087 -10.729 1.00 37.75 87 ASP A CA 1
ATOM 690 C C . ASP A 1 87 ? -10.423 15.781 -9.437 1.00 37.75 87 ASP A C 1
ATOM 692 O O . ASP A 1 87 ? -11.047 16.727 -8.952 1.00 37.75 87 ASP A O 1
ATOM 696 N N . SER A 1 88 ? -9.313 15.300 -8.880 1.00 38.09 88 SER A N 1
ATOM 697 C CA . SER A 1 88 ? -8.653 15.931 -7.750 1.00 38.09 88 SER A CA 1
ATOM 698 C C . SER A 1 88 ? -7.943 17.175 -8.278 1.00 38.09 88 SER A C 1
ATOM 700 O O . SER A 1 88 ? -6.764 17.139 -8.628 1.00 38.09 88 SER A O 1
ATOM 702 N N . GLN A 1 89 ? -8.675 18.285 -8.382 1.00 37.00 89 GLN A N 1
ATOM 703 C CA . GLN A 1 89 ? -8.062 19.599 -8.519 1.00 37.00 89 GLN A CA 1
ATOM 704 C C . GLN A 1 89 ? -7.183 19.828 -7.286 1.00 37.00 89 GLN A C 1
ATOM 706 O O . GLN A 1 89 ? -7.677 19.996 -6.173 1.00 37.00 89 GLN A O 1
ATOM 711 N N . SER A 1 90 ? -5.867 19.792 -7.492 1.00 32.81 90 SER A N 1
ATOM 712 C CA . SER A 1 90 ? -4.880 20.259 -6.519 1.00 32.81 90 SER A CA 1
ATOM 713 C C . SER A 1 90 ? -5.281 21.657 -6.038 1.00 32.81 90 SER A C 1
ATOM 715 O O . SER A 1 90 ? -5.389 22.554 -6.880 1.00 32.81 90 SER A O 1
ATOM 717 N N . PRO A 1 91 ? -5.483 21.900 -4.731 1.00 40.31 91 PRO A N 1
ATOM 718 C CA . PRO A 1 91 ? -5.643 23.256 -4.252 1.00 40.31 91 PRO A CA 1
ATOM 719 C C . PRO A 1 91 ? -4.267 23.915 -4.300 1.00 40.31 91 PRO A C 1
ATOM 721 O O . PRO A 1 91 ? -3.384 23.644 -3.486 1.00 40.31 91 PRO A O 1
ATOM 724 N N . THR A 1 92 ? -4.071 24.768 -5.300 1.00 39.09 92 THR A N 1
ATOM 725 C CA . THR A 1 92 ? -2.961 25.711 -5.340 1.00 39.09 92 THR A CA 1
ATOM 726 C C . THR A 1 92 ? -2.984 26.513 -4.043 1.00 39.09 92 THR A C 1
ATOM 728 O O . THR A 1 92 ? -3.999 27.102 -3.672 1.00 39.09 92 THR A O 1
ATOM 731 N N . THR A 1 93 ? -1.861 26.505 -3.336 1.00 48.25 93 THR A N 1
ATOM 732 C CA . THR A 1 93 ? -1.622 27.256 -2.106 1.00 48.25 93 THR A CA 1
ATOM 733 C C . THR A 1 93 ? -2.024 28.724 -2.253 1.00 48.25 93 THR A C 1
ATOM 735 O O . THR A 1 93 ? -1.415 29.454 -3.035 1.00 48.25 93 THR A O 1
ATOM 738 N N . ALA A 1 94 ? -2.974 29.181 -1.440 1.00 41.59 94 ALA A N 1
ATOM 739 C CA . ALA A 1 94 ? -3.115 30.587 -1.091 1.00 41.59 94 ALA A CA 1
ATOM 740 C C . ALA A 1 94 ? -3.259 30.686 0.433 1.00 41.59 94 ALA A C 1
ATOM 742 O O . ALA A 1 94 ? -4.139 30.063 1.022 1.00 41.59 94 ALA A O 1
ATOM 743 N N . ASN A 1 95 ? -2.333 31.421 1.051 1.00 52.00 95 ASN A N 1
ATOM 744 C CA . ASN A 1 95 ? -2.206 31.695 2.485 1.00 52.00 95 ASN A CA 1
ATOM 745 C C . ASN A 1 95 ? -3.420 32.457 3.062 1.00 52.00 95 ASN A C 1
ATOM 747 O O . ASN A 1 95 ? -3.286 33.606 3.475 1.00 52.00 95 ASN A O 1
ATOM 751 N N . GLU A 1 96 ? -4.596 31.839 3.139 1.00 56.03 96 GLU A N 1
ATOM 752 C CA . GLU A 1 96 ? -5.678 32.324 4.001 1.00 56.03 96 GLU A CA 1
ATOM 753 C C . GLU A 1 96 ? -6.143 31.221 4.959 1.00 56.03 96 GLU A C 1
ATOM 755 O O . GLU A 1 96 ? -6.288 30.068 4.544 1.00 56.03 96 GLU A O 1
ATOM 760 N N . PRO A 1 97 ? -6.394 31.546 6.243 1.00 54.09 97 PRO A N 1
ATOM 761 C CA . PRO A 1 97 ? -7.016 30.607 7.161 1.00 54.09 97 PRO A CA 1
ATOM 762 C C . PRO A 1 97 ? -8.364 30.146 6.588 1.00 54.09 97 PRO A C 1
ATOM 764 O O . PRO A 1 97 ? -9.154 30.990 6.146 1.00 54.09 97 PRO A O 1
ATOM 767 N N . PRO A 1 98 ? -8.661 28.836 6.601 1.00 59.56 98 PRO A N 1
ATOM 768 C CA . PRO A 1 98 ? -9.920 28.327 6.079 1.00 59.56 98 PRO A CA 1
ATOM 769 C C . PRO A 1 98 ? -11.095 28.954 6.836 1.00 59.56 98 PRO A C 1
ATOM 771 O O . PRO A 1 98 ? -11.143 28.964 8.069 1.00 59.56 98 PRO A O 1
ATOM 774 N N . LYS A 1 99 ? -12.051 29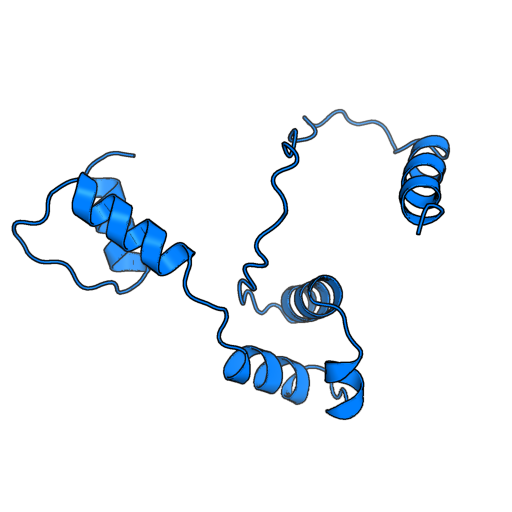.515 6.090 1.00 63.66 99 LYS A N 1
ATOM 775 C CA . LYS A 1 99 ? -13.242 30.157 6.662 1.00 63.66 99 LYS A CA 1
ATOM 776 C C . LYS A 1 99 ? -14.196 29.087 7.193 1.00 63.66 99 LYS A C 1
ATOM 778 O O . LYS A 1 99 ? -14.356 28.035 6.583 1.00 63.66 99 LYS A O 1
ATOM 783 N N . VAL A 1 100 ? -14.898 29.381 8.290 1.00 61.75 100 VAL A N 1
ATOM 784 C CA . VAL A 1 100 ? -15.861 28.467 8.950 1.00 61.75 100 VAL A CA 1
ATOM 785 C C . VAL A 1 100 ? -16.918 27.908 7.977 1.00 61.75 100 VAL A C 1
ATOM 787 O O . VAL A 1 100 ? -17.367 26.774 8.122 1.00 61.75 100 VAL A O 1
ATOM 790 N N . SER A 1 101 ? -17.260 28.651 6.923 1.00 60.91 101 SER A N 1
ATOM 791 C CA . SER A 1 101 ? -18.164 28.199 5.858 1.00 60.91 101 SER A CA 1
ATOM 792 C C . SER A 1 101 ? -17.638 27.009 5.042 1.00 60.91 101 SER A C 1
ATOM 794 O O . SER A 1 101 ? -18.438 26.219 4.547 1.00 60.91 101 SER A O 1
ATOM 796 N N . GLN A 1 102 ? -16.319 26.833 4.924 1.00 62.25 102 GLN A N 1
ATOM 797 C CA . GLN A 1 102 ? -15.715 25.689 4.230 1.00 62.25 102 GLN A CA 1
ATOM 798 C C . GLN A 1 102 ? -15.873 24.393 5.035 1.00 62.25 102 GLN A C 1
ATOM 800 O O . GLN A 1 102 ? -16.114 23.335 4.458 1.00 62.25 102 GLN A O 1
ATOM 805 N N . PHE A 1 103 ? -15.849 24.479 6.367 1.00 60.66 103 PHE A N 1
ATOM 806 C CA . PHE A 1 103 ? -16.155 23.338 7.233 1.00 60.66 103 PHE A CA 1
ATOM 807 C C . PHE A 1 103 ? -17.631 22.933 7.144 1.00 60.66 103 PHE A C 1
ATOM 809 O O . PHE A 1 103 ? -17.940 21.744 7.108 1.00 60.66 103 PHE A O 1
ATOM 816 N N . ALA A 1 104 ? -18.543 23.904 7.031 1.00 62.06 104 ALA A N 1
ATOM 817 C CA . ALA A 1 104 ? -19.965 23.627 6.826 1.00 62.06 104 ALA A CA 1
ATOM 818 C C . ALA A 1 104 ? -20.238 22.953 5.468 1.00 62.06 104 ALA A C 1
ATOM 820 O O . ALA A 1 104 ? -21.060 22.043 5.383 1.00 62.06 104 ALA A O 1
ATOM 821 N N . ALA A 1 105 ? -19.514 23.348 4.414 1.00 60.84 105 ALA A N 1
ATOM 822 C CA . ALA A 1 105 ? -19.606 22.704 3.104 1.00 60.84 105 ALA A CA 1
ATOM 823 C C . ALA A 1 105 ? -19.137 21.239 3.145 1.00 60.84 105 ALA A C 1
ATOM 825 O O . ALA A 1 105 ? -19.796 20.370 2.578 1.00 60.84 105 ALA A O 1
ATOM 826 N N . MET A 1 106 ? -18.055 20.951 3.876 1.00 63.34 106 MET A N 1
ATOM 827 C CA . MET A 1 106 ? -17.568 19.583 4.063 1.00 63.34 106 MET A CA 1
ATOM 828 C C . MET A 1 106 ? -18.552 18.733 4.883 1.00 63.34 106 MET A C 1
ATOM 830 O O . MET A 1 106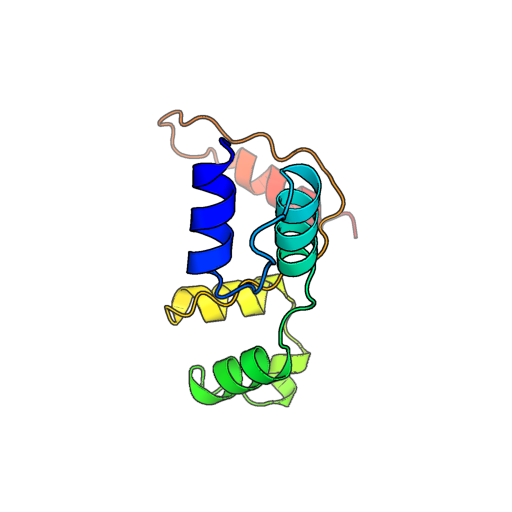 ? -18.826 17.595 4.519 1.00 63.34 106 MET A O 1
ATOM 834 N N . ALA A 1 107 ? -19.146 19.293 5.941 1.00 59.81 107 ALA A N 1
ATOM 835 C CA . ALA A 1 107 ? -20.144 18.602 6.760 1.00 59.81 107 ALA A CA 1
ATOM 836 C C . ALA A 1 107 ? -21.445 18.293 5.989 1.00 59.81 107 ALA A C 1
ATOM 838 O O . ALA A 1 107 ? -22.019 17.213 6.137 1.00 59.81 107 ALA A O 1
ATOM 839 N N . ASN A 1 108 ? -21.882 19.201 5.112 1.00 58.28 108 ASN A N 1
ATOM 840 C CA . ASN A 1 108 ? -23.061 18.989 4.269 1.00 58.28 108 ASN A CA 1
ATOM 841 C C . ASN A 1 108 ? -22.838 17.930 3.182 1.00 58.28 108 ASN A C 1
ATOM 843 O O . ASN A 1 108 ? -23.798 17.300 2.747 1.00 58.28 108 ASN A O 1
ATOM 847 N N . MET A 1 109 ? -21.588 17.682 2.782 1.00 62.81 109 MET A N 1
ATOM 848 C CA . MET A 1 109 ? -21.250 16.641 1.808 1.00 62.81 109 MET A CA 1
ATOM 849 C C . MET A 1 109 ? -21.522 15.219 2.339 1.00 62.81 109 MET A C 1
ATOM 851 O O . MET A 1 109 ? -21.732 14.304 1.550 1.00 62.81 109 MET A O 1
ATOM 855 N N . PHE A 1 110 ? -21.586 15.043 3.666 1.00 59.06 110 PHE A N 1
ATOM 856 C CA . PHE A 1 110 ? -21.916 13.773 4.327 1.00 59.06 110 PHE A CA 1
ATOM 857 C C . PHE A 1 110 ? -23.365 13.684 4.832 1.00 59.06 110 PHE A C 1
ATOM 859 O O . PHE A 1 110 ? -23.781 12.617 5.267 1.00 59.06 110 PHE A O 1
ATOM 866 N N . SER A 1 111 ? -24.151 14.766 4.760 1.00 49.91 111 SER A N 1
ATOM 867 C CA . SER A 1 111 ? -25.569 14.761 5.180 1.00 49.91 111 SER A CA 1
ATOM 868 C C . SER A 1 111 ? -26.534 14.229 4.109 1.00 49.91 111 SER A C 1
ATOM 870 O O . SER A 1 111 ? -27.745 14.275 4.305 1.00 49.91 111 SER A O 1
ATOM 872 N N . GLY A 1 112 ? -26.017 13.764 2.969 1.00 53.31 112 GLY A N 1
ATOM 873 C CA . GLY A 1 112 ? -26.804 13.233 1.851 1.00 53.31 112 GLY A CA 1
ATOM 874 C C . GLY A 1 112 ? -26.772 11.709 1.686 1.00 53.31 112 GLY A C 1
ATOM 875 O O . GLY A 1 112 ? -27.156 11.242 0.616 1.00 53.31 112 GLY A O 1
ATOM 876 N N . ILE A 1 113 ? -26.294 10.955 2.686 1.00 44.66 113 ILE A N 1
ATOM 877 C CA . ILE A 1 113 ? -26.408 9.484 2.746 1.00 44.66 113 ILE A CA 1
ATOM 878 C C . ILE A 1 113 ? -27.491 9.109 3.754 1.00 44.66 113 ILE A C 1
ATOM 880 O O . ILE A 1 113 ? -27.451 9.671 4.872 1.00 44.66 113 ILE A O 1
#

Secondary structure (DSSP, 8-state):
--HHHHHHHHHHTT----TT--HHHHHHHHHHHHTSPP-HHHHHHHHHHHH---HHHHTTS-HHHHHHHHHHTT----------------------PPPHHHHHHHHHHTTT-

Foldseek 3Di:
DDPVVLVVVCVVVVHDDDPPDDPVNSVVSVVVVVPDAFPVVVLLVCCVPQPVDDSVVVVVDDPVRSCVSCVVSVHPRDRDDPDDDDDPPDPDDDPDDDDPVVVVVVVVVPVPD

pLDDT: mean 75.58, std 18.42, range [32.81, 93.69]

Radius of gyration: 19.51 Å; chains: 1; bounding box: 44×42×45 Å